Protein AF-A0A7G7BUP4-F1 (afdb_monomer_lite)

Radius of gyration: 15.03 Å; chains: 1; bounding box: 29×20×47 Å

Sequence (59 aa):
MGFRKVRLDLRETTRLTFTVPARDLSAWSGGGWNLVPGRYTVHAGRSSRDLPLQRVVTV

pLDDT: mean 95.57, std 2.78, range [79.62, 98.31]

InterPro domains:
  IPR013783 Immunoglobulin-like fold [G3DSA:2.60.40.10] (1-59)
  IPR026891 Fibronectin type III-like domain [PF14310] (2-48)
  IPR026891 Fibronectin type III-like domain [SM01217] (2-48)

Foldseek 3Di:
DDDDDDDADDVGDDDDDDDDDQQNQFDDDPNDTDRDWDKDKDFDDDDPVGTPDIDIDTD

Secondary structure (DSSP, 8-state):
---------TT----------GGGG-EEETTEEEPPPSEEEEEESSBTTB--EEEEEE-

Structure (mmCIF, N/CA/C/O backbone):
data_AF-A0A7G7BUP4-F1
#
_entry.id   AF-A0A7G7BUP4-F1
#
loop_
_atom_site.group_PDB
_atom_site.id
_atom_site.type_symbol
_atom_site.label_atom_id
_atom_site.label_alt_id
_atom_site.label_comp_id
_atom_site.label_asym_id
_atom_site.label_entity_id
_atom_site.label_seq_id
_atom_site.pdbx_PDB_ins_code
_atom_site.Cartn_x
_atom_site.Cartn_y
_atom_site.Cartn_z
_atom_site.occupancy
_atom_site.B_iso_or_equiv
_atom_site.auth_seq_id
_atom_site.auth_comp_id
_atom_site.auth_asym_id
_atom_site.auth_atom_id
_atom_site.pdbx_PDB_model_num
ATOM 1 N N . MET A 1 1 ? -1.869 -3.265 -5.294 1.00 79.62 1 ME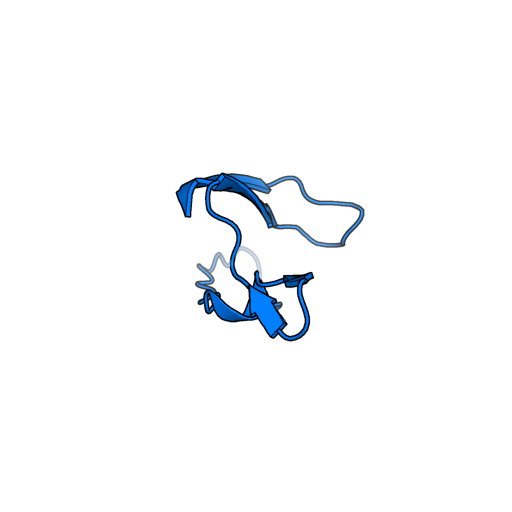T A N 1
ATOM 2 C CA . MET A 1 1 ? -2.528 -2.359 -4.305 1.00 79.62 1 MET A CA 1
ATOM 3 C C . MET A 1 1 ? -3.841 -2.997 -3.846 1.00 79.62 1 MET A C 1
ATOM 5 O O . MET A 1 1 ? -4.293 -3.903 -4.530 1.00 79.62 1 MET A O 1
ATOM 9 N N . GLY A 1 2 ? -4.472 -2.604 -2.728 1.00 91.56 2 GLY A N 1
ATOM 10 C CA . GLY A 1 2 ? -5.698 -3.300 -2.293 1.00 91.56 2 GLY A CA 1
ATOM 11 C C . GLY A 1 2 ? -6.432 -2.723 -1.081 1.00 91.56 2 GLY A C 1
ATOM 12 O O . GLY A 1 2 ? -5.954 -1.797 -0.433 1.00 91.56 2 GLY A O 1
ATOM 13 N N . PHE A 1 3 ? -7.598 -3.301 -0.776 1.00 95.69 3 PHE A N 1
ATOM 14 C CA . PHE A 1 3 ? -8.420 -2.986 0.396 1.00 95.69 3 PHE A CA 1
ATOM 15 C C . PHE A 1 3 ? -9.071 -4.257 0.955 1.00 95.69 3 PHE A C 1
ATOM 17 O O . PHE A 1 3 ? -9.185 -5.268 0.263 1.00 95.69 3 PHE A O 1
ATOM 24 N N . ARG A 1 4 ? -9.494 -4.223 2.222 1.00 96.25 4 ARG A N 1
ATOM 25 C CA . ARG A 1 4 ? -10.248 -5.318 2.846 1.00 96.25 4 ARG A CA 1
ATOM 26 C C . ARG A 1 4 ? -11.227 -4.763 3.858 1.00 96.25 4 ARG A C 1
ATOM 28 O O . ARG A 1 4 ? -10.839 -3.990 4.729 1.00 96.25 4 ARG A O 1
ATOM 35 N N . LYS A 1 5 ? -12.484 -5.185 3.756 1.00 95.62 5 LYS A N 1
ATOM 36 C CA . LYS A 1 5 ? -13.489 -4.901 4.776 1.00 95.62 5 LYS A CA 1
ATOM 37 C C . LYS A 1 5 ? -13.355 -5.931 5.892 1.00 95.62 5 LYS A C 1
ATOM 39 O O . LYS A 1 5 ? -13.290 -7.125 5.617 1.00 95.62 5 LYS A O 1
ATOM 44 N N . VAL A 1 6 ? -13.320 -5.462 7.130 1.00 96.12 6 VAL A N 1
ATOM 45 C CA . VAL A 1 6 ? -13.306 -6.308 8.326 1.00 96.12 6 VAL A CA 1
ATOM 46 C C . VAL A 1 6 ? -14.495 -5.962 9.203 1.00 96.12 6 VAL A C 1
ATOM 48 O O . VAL A 1 6 ? -14.963 -4.823 9.201 1.00 96.12 6 VAL A O 1
ATOM 51 N N . ARG A 1 7 ? -14.991 -6.956 9.931 1.00 97.25 7 ARG A N 1
ATOM 52 C CA . ARG A 1 7 ? -15.835 -6.746 11.104 1.00 97.25 7 ARG A CA 1
ATOM 53 C C . ARG A 1 7 ? -14.967 -7.044 12.316 1.00 97.25 7 ARG A C 1
ATOM 55 O O . ARG A 1 7 ? -14.169 -7.972 12.248 1.00 97.25 7 ARG A O 1
ATOM 62 N N . LEU A 1 8 ? -15.096 -6.215 13.338 1.00 97.19 8 LEU A N 1
ATOM 63 C CA . LEU A 1 8 ? -14.391 -6.346 14.602 1.00 97.19 8 LEU A CA 1
ATOM 64 C C . LEU A 1 8 ? -15.424 -6.203 15.706 1.00 97.19 8 LEU A C 1
ATOM 66 O O . LEU A 1 8 ? -16.285 -5.320 15.620 1.00 97.19 8 LEU A O 1
ATOM 70 N N . ASP A 1 9 ? -15.324 -7.050 16.717 1.00 98.25 9 ASP A N 1
ATOM 71 C CA . ASP A 1 9 ? -16.104 -6.899 17.933 1.00 98.25 9 ASP A CA 1
ATOM 72 C C . ASP A 1 9 ? -15.608 -5.699 18.752 1.00 98.25 9 ASP A C 1
ATOM 74 O O . ASP A 1 9 ? -14.564 -5.088 18.487 1.00 98.25 9 ASP A O 1
ATOM 78 N N . LEU A 1 10 ? -16.384 -5.311 19.766 1.00 97.44 10 LEU A N 1
ATOM 79 C CA . LEU A 1 10 ? -16.037 -4.178 20.617 1.00 97.44 10 LEU A CA 1
ATOM 80 C C . LEU A 1 10 ? -14.659 -4.401 21.262 1.00 97.44 10 LEU A C 1
ATOM 82 O O . LEU A 1 10 ? -14.467 -5.355 22.009 1.00 97.44 10 LEU A O 1
ATOM 86 N N . ARG A 1 11 ? -13.730 -3.465 21.016 1.00 97.25 11 ARG A N 1
ATOM 87 C CA . ARG A 1 11 ? -12.323 -3.491 21.479 1.00 97.25 11 ARG A CA 1
ATOM 88 C C . ARG A 1 11 ? -11.459 -4.592 20.854 1.00 97.25 11 ARG A C 1
ATOM 90 O O . ARG A 1 11 ? -10.305 -4.739 21.252 1.00 97.25 11 ARG A O 1
ATOM 97 N N . GLU A 1 12 ? -11.960 -5.320 19.860 1.00 98.31 12 GLU A N 1
ATOM 98 C CA . GLU A 1 12 ? -11.133 -6.250 19.101 1.00 98.31 12 GLU A CA 1
ATOM 99 C C . GLU A 1 12 ? -10.099 -5.484 18.261 1.00 98.31 12 GLU A C 1
ATOM 101 O O . GLU A 1 12 ? -10.372 -4.431 17.680 1.00 98.31 12 GLU A O 1
ATOM 106 N N . THR A 1 13 ? -8.885 -6.025 18.196 1.00 97.50 13 THR A N 1
ATOM 107 C CA . THR A 1 13 ? -7.824 -5.550 17.308 1.00 97.50 13 THR A CA 1
ATOM 108 C C . THR A 1 13 ? -7.366 -6.704 16.439 1.00 97.50 13 THR A C 1
ATOM 110 O O . THR A 1 13 ? -7.044 -7.776 16.944 1.00 97.50 13 THR A O 1
ATOM 113 N N . THR A 1 14 ? -7.268 -6.467 15.133 1.00 96.94 14 THR A N 1
ATOM 114 C CA . THR A 1 14 ? -6.759 -7.460 14.186 1.00 96.94 14 THR A CA 1
ATOM 115 C C . THR A 1 14 ? -5.585 -6.916 13.383 1.00 96.94 14 THR A C 1
ATOM 117 O O . THR A 1 14 ? -5.442 -5.705 13.194 1.00 96.94 14 THR A O 1
ATOM 120 N N . ARG A 1 15 ? -4.750 -7.822 12.868 1.00 97.12 15 ARG A N 1
ATOM 121 C CA . ARG A 1 15 ? -3.673 -7.497 11.931 1.00 97.12 15 ARG A CA 1
ATOM 122 C C . ARG A 1 15 ? -4.086 -7.888 10.520 1.00 97.12 15 ARG A C 1
ATOM 124 O O . ARG A 1 15 ? -4.436 -9.034 10.262 1.00 97.12 15 ARG A O 1
ATOM 131 N N . LEU A 1 16 ? -3.959 -6.946 9.591 1.00 95.81 16 LEU A N 1
ATOM 132 C CA . LEU A 1 16 ? -4.172 -7.188 8.169 1.00 95.81 16 LEU A CA 1
ATOM 133 C C . LEU A 1 16 ? -2.852 -7.174 7.407 1.00 95.81 16 LEU A C 1
ATOM 135 O O . LEU A 1 16 ? -2.048 -6.259 7.563 1.00 95.81 16 LEU A O 1
ATOM 139 N N . THR A 1 17 ? -2.678 -8.164 6.533 1.00 95.94 17 THR A N 1
ATOM 140 C CA . THR A 1 17 ? -1.521 -8.279 5.639 1.00 95.94 17 THR A CA 1
ATOM 141 C C . THR A 1 17 ? -1.974 -8.179 4.194 1.00 95.94 17 THR A C 1
ATOM 143 O O . THR A 1 17 ? -2.836 -8.946 3.764 1.00 95.94 17 THR A O 1
ATOM 146 N N . PHE A 1 18 ? -1.388 -7.258 3.436 1.00 94.62 18 PHE A N 1
ATOM 147 C CA . PHE A 1 18 ? -1.661 -7.078 2.013 1.00 94.62 18 PHE A CA 1
ATOM 148 C C . PHE A 1 18 ? -0.424 -7.452 1.206 1.00 94.62 18 PHE A C 1
ATOM 150 O O . PHE A 1 18 ? 0.657 -6.922 1.453 1.00 94.62 18 PHE A O 1
ATOM 157 N N . THR A 1 19 ? -0.598 -8.331 0.225 1.00 94.81 19 THR A N 1
ATOM 158 C CA . THR A 1 19 ? 0.434 -8.628 -0.770 1.00 94.81 19 THR A CA 1
ATOM 159 C C . THR A 1 19 ? 0.223 -7.709 -1.963 1.00 94.81 19 THR A C 1
ATOM 161 O O . THR A 1 19 ? -0.875 -7.658 -2.515 1.00 94.81 19 THR A O 1
ATOM 164 N N . VAL A 1 20 ? 1.263 -6.974 -2.355 1.00 93.19 20 VAL A N 1
ATOM 165 C CA . VAL A 1 20 ? 1.240 -6.109 -3.538 1.00 93.19 20 VAL A CA 1
ATOM 166 C C . VAL A 1 20 ? 2.211 -6.678 -4.570 1.00 93.19 20 VAL A C 1
ATOM 168 O O . VAL A 1 20 ? 3.420 -6.595 -4.359 1.00 93.19 20 VAL A O 1
ATOM 171 N N . PRO A 1 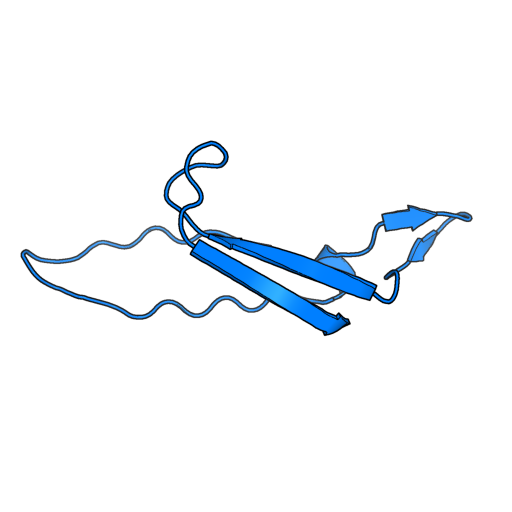21 ? 1.715 -7.274 -5.667 1.00 92.56 21 PRO A N 1
ATOM 172 C CA . PRO A 1 21 ? 2.562 -7.700 -6.773 1.00 92.56 21 PRO A CA 1
ATOM 173 C C . PRO A 1 21 ? 3.285 -6.504 -7.397 1.00 92.56 21 PRO A C 1
ATOM 175 O O . PRO A 1 21 ? 2.684 -5.450 -7.595 1.00 92.56 21 PRO A O 1
ATOM 178 N N . ALA A 1 22 ? 4.549 -6.677 -7.782 1.00 90.69 22 ALA A N 1
ATOM 179 C CA . ALA A 1 22 ? 5.334 -5.613 -8.412 1.00 90.69 22 ALA A CA 1
ATOM 180 C C . ALA A 1 22 ? 4.693 -5.089 -9.717 1.00 90.69 22 ALA A C 1
ATOM 182 O O . ALA A 1 22 ? 4.761 -3.902 -10.026 1.00 90.69 22 ALA A O 1
ATOM 183 N N . ARG A 1 23 ? 3.978 -5.956 -10.446 1.00 92.19 23 ARG A N 1
ATOM 184 C CA . ARG A 1 23 ? 3.215 -5.587 -11.647 1.00 92.19 23 ARG A CA 1
ATOM 185 C C . ARG A 1 23 ? 2.154 -4.510 -11.383 1.00 92.19 23 ARG A C 1
ATOM 187 O O . ARG A 1 23 ? 1.925 -3.681 -12.254 1.00 92.19 23 ARG A O 1
ATOM 194 N N . ASP A 1 24 ? 1.560 -4.474 -10.191 1.00 94.06 24 ASP A N 1
ATOM 195 C CA . ASP A 1 24 ? 0.568 -3.452 -9.819 1.00 94.06 24 ASP A CA 1
ATOM 19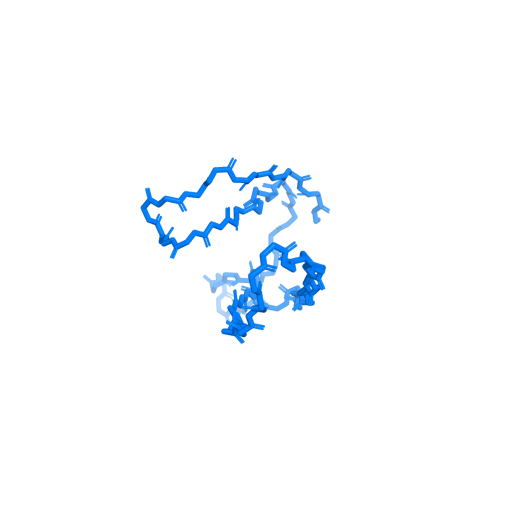6 C C . ASP A 1 24 ? 1.191 -2.059 -9.638 1.00 94.06 24 ASP A C 1
ATOM 198 O O . ASP A 1 24 ? 0.468 -1.069 -9.561 1.00 94.06 24 ASP A O 1
ATOM 202 N N . LEU A 1 25 ? 2.519 -1.983 -9.505 1.00 94.69 25 LEU A N 1
ATOM 203 C CA . LEU A 1 25 ? 3.278 -0.737 -9.362 1.00 94.69 25 LEU A CA 1
ATOM 204 C C . LEU A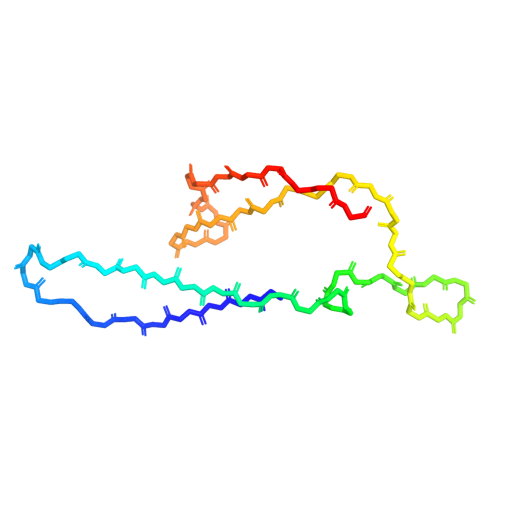 1 25 ? 3.870 -0.259 -10.693 1.00 94.69 25 LEU A C 1
ATOM 206 O O . LEU A 1 25 ? 4.547 0.768 -10.732 1.00 94.69 25 LEU A O 1
ATOM 210 N N . SER A 1 26 ? 3.669 -1.028 -11.764 1.00 95.88 26 SER A N 1
ATOM 211 C CA . SER A 1 26 ? 4.232 -0.733 -13.077 1.00 95.88 26 SER A CA 1
ATOM 212 C C . SER A 1 26 ? 3.453 0.380 -13.774 1.00 95.88 26 SER A C 1
ATOM 214 O O . SER A 1 26 ? 2.234 0.482 -13.647 1.00 95.88 26 SER A O 1
ATOM 216 N N . ALA A 1 27 ? 4.162 1.186 -14.557 1.00 95.56 27 ALA A N 1
ATOM 217 C CA . ALA A 1 27 ? 3.585 2.218 -15.407 1.00 95.56 27 ALA A CA 1
ATOM 218 C C . ALA A 1 27 ? 3.745 1.833 -16.881 1.00 95.56 27 ALA A C 1
ATOM 220 O O . ALA A 1 27 ? 4.701 1.151 -17.255 1.00 95.56 27 ALA A O 1
ATOM 221 N N . TRP A 1 28 ? 2.811 2.270 -17.726 1.00 94.75 28 TRP A N 1
ATOM 222 C CA . TRP A 1 28 ? 2.957 2.111 -19.169 1.00 94.75 28 TRP A CA 1
ATOM 223 C C . TRP A 1 28 ? 3.958 3.136 -19.706 1.00 94.75 28 TRP A C 1
ATOM 225 O O . TRP A 1 28 ? 3.745 4.343 -19.586 1.00 94.75 28 TRP A O 1
ATOM 235 N N . SER A 1 29 ? 5.047 2.665 -20.304 1.00 95.62 29 SER A N 1
ATOM 236 C CA . SER A 1 29 ? 6.078 3.501 -20.918 1.00 95.62 29 SER A CA 1
ATOM 237 C C . SER A 1 29 ? 6.780 2.738 -22.042 1.00 95.62 29 SER A C 1
ATOM 239 O O . SER A 1 29 ? 6.902 1.518 -21.992 1.00 95.62 29 SER A O 1
ATOM 241 N N . GLY A 1 30 ? 7.209 3.433 -23.100 1.00 92.19 30 GLY A N 1
ATOM 242 C CA . GLY A 1 30 ? 7.979 2.806 -24.186 1.00 92.19 30 GLY A CA 1
ATOM 243 C C . GLY A 1 30 ? 7.283 1.628 -24.888 1.00 92.19 30 GLY A C 1
ATOM 244 O O . GLY A 1 30 ? 7.958 0.741 -25.392 1.00 92.19 30 GLY A O 1
ATOM 245 N N . GLY A 1 31 ? 5.945 1.591 -24.894 1.00 96.62 31 GLY A N 1
ATOM 246 C CA . GLY A 1 31 ? 5.172 0.508 -25.513 1.00 96.62 31 GLY A CA 1
ATOM 247 C C . GLY A 1 31 ? 4.994 -0.746 -24.649 1.00 96.62 31 GLY A C 1
ATOM 248 O O . GLY A 1 31 ? 4.554 -1.768 -25.171 1.00 96.62 31 GLY A O 1
ATOM 249 N N . GLY A 1 32 ? 5.305 -0.688 -23.349 1.00 96.50 32 GLY A N 1
ATOM 250 C CA . GLY A 1 32 ? 5.120 -1.805 -22.422 1.00 96.50 32 GLY A CA 1
ATOM 251 C C . GLY A 1 32 ? 4.843 -1.377 -20.980 1.00 96.50 32 GLY A C 1
ATOM 252 O O . GLY A 1 32 ? 4.920 -0.201 -20.628 1.00 96.50 32 GLY A O 1
ATOM 253 N N . TRP A 1 33 ? 4.518 -2.351 -20.127 1.00 96.56 33 TRP A N 1
ATOM 254 C CA . TRP A 1 33 ? 4.430 -2.157 -18.677 1.00 96.56 33 TRP A CA 1
ATOM 255 C C . TRP A 1 33 ? 5.816 -2.292 -18.057 1.00 96.56 33 TRP A C 1
ATOM 257 O O . TRP A 1 33 ? 6.414 -3.362 -18.131 1.00 96.56 33 TRP A O 1
ATOM 267 N N . ASN A 1 34 ? 6.298 -1.232 -17.414 1.00 96.75 34 ASN A N 1
ATOM 268 C CA . ASN A 1 34 ? 7.609 -1.202 -16.780 1.00 96.75 34 ASN A CA 1
ATOM 269 C C . ASN A 1 34 ? 7.479 -0.877 -15.293 1.00 96.75 34 ASN A C 1
ATOM 271 O O . ASN A 1 34 ? 6.814 0.088 -14.907 1.00 96.75 34 ASN A O 1
ATOM 275 N N . LEU A 1 35 ? 8.149 -1.667 -14.459 1.00 95.75 35 LEU A N 1
ATOM 276 C CA . LEU A 1 35 ? 8.380 -1.318 -13.065 1.00 95.75 35 LEU A CA 1
ATOM 277 C C . LEU A 1 35 ? 9.575 -0.372 -12.992 1.00 95.75 35 LEU A C 1
ATOM 279 O O . LEU A 1 35 ? 10.651 -0.704 -13.483 1.00 95.75 35 LEU A O 1
ATOM 283 N N . VAL A 1 36 ? 9.386 0.795 -12.385 1.00 94.81 36 VAL A N 1
ATOM 284 C CA . VAL A 1 36 ? 10.444 1.799 -12.260 1.00 94.81 36 VAL A CA 1
ATOM 285 C C . VAL A 1 36 ? 11.170 1.585 -10.929 1.00 94.81 36 VAL A C 1
ATOM 287 O O . VAL A 1 36 ? 10.522 1.666 -9.889 1.00 94.81 36 VAL A O 1
ATOM 290 N N . PRO A 1 37 ? 12.489 1.324 -10.915 1.00 95.44 37 PRO A N 1
ATOM 291 C CA . PRO A 1 37 ? 13.236 1.229 -9.665 1.00 95.44 37 PRO A CA 1
ATOM 292 C C . PRO A 1 37 ? 13.204 2.551 -8.897 1.00 95.44 37 PRO A C 1
ATOM 294 O O . PRO A 1 37 ? 13.297 3.630 -9.490 1.00 95.44 37 PRO A O 1
ATOM 297 N N . GLY A 1 38 ? 13.102 2.484 -7.574 1.00 95.75 38 GLY A N 1
ATOM 298 C CA . GLY A 1 38 ? 13.103 3.678 -6.743 1.00 95.75 38 GLY A CA 1
ATOM 299 C C . GLY A 1 38 ? 12.393 3.529 -5.407 1.00 95.75 38 GLY A C 1
ATOM 300 O O . GLY A 1 38 ? 12.106 2.440 -4.913 1.00 95.75 38 GLY A O 1
ATOM 301 N N . ARG A 1 39 ? 12.129 4.677 -4.783 1.00 97.50 39 ARG A N 1
ATOM 302 C CA . ARG A 1 39 ? 11.452 4.754 -3.487 1.00 97.50 39 ARG A CA 1
ATOM 303 C C . ARG A 1 39 ? 9.959 4.960 -3.693 1.00 97.50 39 ARG A C 1
ATOM 305 O O . ARG A 1 39 ? 9.542 5.968 -4.253 1.00 97.50 39 ARG A O 1
ATOM 312 N N . TYR A 1 40 ? 9.172 4.043 -3.154 1.00 96.12 40 TYR A N 1
ATOM 313 C CA . TYR A 1 40 ? 7.718 4.093 -3.149 1.00 96.12 40 TYR A CA 1
ATOM 314 C C . TYR A 1 40 ? 7.217 4.359 -1.731 1.00 96.12 40 TYR A C 1
ATOM 316 O O . TYR A 1 40 ? 7.621 3.680 -0.785 1.00 96.12 40 TYR A O 1
ATOM 324 N N . THR A 1 41 ? 6.307 5.319 -1.570 1.00 97.06 41 THR A N 1
ATOM 325 C CA . THR A 1 41 ? 5.606 5.527 -0.296 1.00 97.06 41 THR A CA 1
ATOM 326 C C . THR A 1 41 ? 4.303 4.741 -0.307 1.00 97.06 41 THR A C 1
ATOM 328 O O . THR A 1 41 ? 3.403 4.999 -1.103 1.00 97.06 41 THR A O 1
ATOM 331 N N . VAL A 1 42 ? 4.197 3.769 0.591 1.00 96.00 42 VAL A N 1
ATOM 332 C CA . VAL A 1 42 ? 2.970 3.018 0.840 1.00 96.00 42 VAL A CA 1
ATOM 333 C C . VAL A 1 42 ? 2.164 3.765 1.889 1.00 96.00 42 VAL A C 1
ATOM 335 O O . VAL A 1 42 ? 2.643 3.969 3.002 1.00 96.00 42 VAL A O 1
ATOM 338 N N . HIS A 1 43 ? 0.935 4.131 1.541 1.00 97.56 43 HIS A N 1
ATOM 339 C CA . HIS A 1 43 ? -0.019 4.767 2.442 1.00 97.56 43 HIS A CA 1
ATOM 340 C C . HIS A 1 43 ? -1.146 3.799 2.812 1.00 97.56 43 HIS A C 1
ATOM 342 O O . HIS A 1 43 ? -1.586 3.005 1.980 1.00 97.56 43 HIS A O 1
ATOM 348 N N . ALA A 1 44 ? -1.643 3.882 4.047 1.00 97.25 44 ALA A N 1
ATOM 349 C CA . ALA A 1 44 ? -2.808 3.126 4.495 1.00 97.25 44 ALA A CA 1
ATOM 350 C C . ALA A 1 44 ? -3.699 3.976 5.407 1.00 97.25 44 ALA A C 1
ATOM 352 O O . ALA A 1 44 ? -3.225 4.766 6.224 1.00 97.25 44 ALA A O 1
ATOM 353 N N . GLY A 1 45 ? -5.010 3.795 5.274 1.00 96.50 45 GLY A N 1
ATOM 354 C CA . GLY A 1 45 ? -5.987 4.568 6.022 1.00 96.50 45 GLY A CA 1
ATOM 355 C C . GLY A 1 45 ? -7.419 4.191 5.687 1.00 96.50 45 GLY A C 1
ATOM 356 O O . GLY A 1 45 ? -7.681 3.144 5.094 1.00 96.50 45 GLY A O 1
ATOM 357 N N . ARG A 1 46 ? -8.350 5.042 6.113 1.00 95.38 46 ARG A N 1
ATOM 358 C CA . ARG A 1 46 ? -9.795 4.777 6.029 1.00 95.38 46 ARG A CA 1
ATOM 359 C C . ARG A 1 46 ? -10.404 5.303 4.734 1.00 95.38 46 ARG A C 1
ATOM 361 O O . ARG A 1 46 ? -11.448 4.819 4.309 1.00 95.38 46 ARG A O 1
ATOM 368 N N . SER A 1 47 ? -9.755 6.280 4.105 1.00 95.88 47 SER A N 1
ATOM 369 C CA . SER A 1 47 ? -10.130 6.813 2.796 1.00 95.88 47 SER A CA 1
ATOM 370 C C . SER A 1 47 ? -8.892 7.321 2.061 1.00 95.88 47 SER A C 1
ATOM 372 O O . SER A 1 47 ? -7.867 7.576 2.682 1.00 95.88 47 SER A O 1
ATOM 374 N N . SER A 1 48 ? -8.982 7.543 0.750 1.00 95.75 48 SER A N 1
ATOM 375 C CA . SER A 1 48 ? -7.879 8.147 -0.013 1.00 95.75 48 SER A CA 1
ATOM 376 C C . SER A 1 48 ? -7.520 9.569 0.437 1.00 95.75 48 SER A C 1
ATOM 378 O O . SER A 1 48 ? -6.426 10.036 0.139 1.00 95.75 48 SER A O 1
ATOM 380 N N . ARG A 1 49 ? -8.420 10.251 1.160 1.00 97.50 49 ARG A N 1
ATOM 381 C CA . ARG A 1 49 ? -8.185 11.578 1.752 1.00 97.50 49 ARG A CA 1
ATOM 382 C C . ARG A 1 49 ? -7.703 11.512 3.209 1.00 97.50 49 ARG A C 1
ATOM 384 O O . ARG A 1 49 ? -7.306 12.535 3.746 1.00 97.50 49 ARG A O 1
ATOM 391 N N . ASP A 1 50 ? -7.749 10.338 3.840 1.00 97.75 50 ASP A N 1
ATOM 392 C CA . ASP A 1 50 ? -7.402 10.106 5.249 1.00 97.75 50 ASP A CA 1
ATOM 393 C C . ASP A 1 50 ? -6.483 8.879 5.363 1.00 97.75 50 ASP A C 1
ATOM 395 O O . ASP A 1 50 ? -6.942 7.738 5.505 1.00 97.75 50 ASP A O 1
ATOM 399 N N . LEU A 1 51 ? -5.176 9.135 5.242 1.00 97.31 51 LEU A N 1
ATOM 400 C CA . LEU A 1 51 ? -4.098 8.143 5.170 1.00 97.31 51 LEU A CA 1
ATOM 4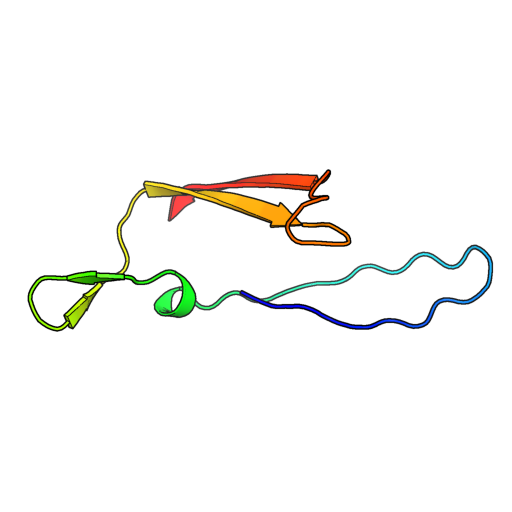01 C C . LEU A 1 51 ? -3.039 8.389 6.266 1.00 97.31 51 LEU A C 1
ATOM 403 O O . LEU A 1 51 ? -1.926 8.819 5.959 1.00 97.31 51 LEU A O 1
ATOM 407 N N . PRO A 1 52 ? -3.356 8.137 7.550 1.00 97.69 52 PRO A N 1
ATOM 408 C CA . PRO A 1 52 ? -2.469 8.469 8.667 1.00 97.69 52 PRO A CA 1
ATOM 409 C C . PRO A 1 52 ? -1.228 7.570 8.760 1.00 97.69 52 PRO A C 1
ATOM 411 O O . PRO A 1 52 ? -0.259 7.929 9.426 1.00 97.69 52 PRO A O 1
ATOM 414 N N . LEU A 1 53 ? -1.242 6.394 8.123 1.00 97.75 53 LEU A N 1
ATOM 415 C CA . LEU A 1 53 ? -0.106 5.477 8.114 1.00 97.75 53 LEU A CA 1
ATOM 416 C C . LEU A 1 53 ? 0.657 5.611 6.802 1.00 97.75 53 LEU A C 1
ATOM 418 O O . LEU A 1 53 ? 0.066 5.567 5.722 1.00 97.75 53 LEU A O 1
ATOM 422 N N . GLN A 1 54 ? 1.981 5.694 6.899 1.00 97.69 54 GLN A N 1
ATOM 423 C CA . GLN A 1 54 ? 2.861 5.677 5.740 1.00 97.69 54 GLN A CA 1
ATOM 424 C C . GLN A 1 54 ? 4.153 4.919 6.020 1.00 97.69 54 GLN A C 1
ATOM 426 O O . GLN A 1 54 ? 4.647 4.890 7.149 1.00 97.69 54 GLN A O 1
ATOM 431 N N . ARG A 1 55 ? 4.723 4.329 4.971 1.00 97.25 55 ARG A N 1
ATOM 432 C CA . ARG A 1 55 ? 6.055 3.731 5.007 1.00 97.25 55 ARG A CA 1
ATOM 433 C C . ARG A 1 55 ? 6.708 3.798 3.638 1.00 97.25 55 ARG A C 1
ATOM 435 O O . ARG A 1 55 ? 6.064 3.535 2.631 1.00 97.25 55 ARG A O 1
ATOM 442 N N . VAL A 1 56 ? 7.999 4.102 3.611 1.00 97.62 56 VAL A N 1
ATOM 443 C CA . VAL A 1 56 ? 8.800 4.048 2.386 1.00 97.62 56 VAL A CA 1
ATOM 444 C C . VAL A 1 56 ? 9.342 2.635 2.185 1.00 97.62 56 VAL A C 1
ATOM 446 O O . VAL A 1 56 ? 9.826 2.014 3.133 1.00 97.62 56 VAL A O 1
ATOM 449 N N . VAL A 1 57 ? 9.270 2.151 0.949 1.00 94.75 57 VAL A N 1
ATOM 450 C CA . VAL A 1 57 ? 9.838 0.883 0.485 1.00 94.75 57 VAL A CA 1
ATOM 451 C C . VAL A 1 57 ? 10.688 1.164 -0.753 1.00 94.75 57 VAL A C 1
ATOM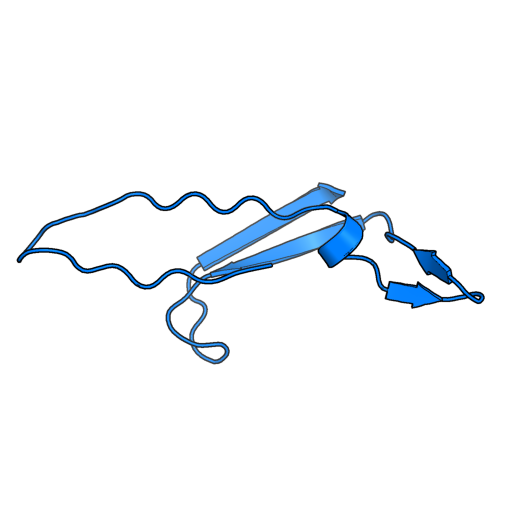 453 O O . VAL A 1 57 ? 10.319 1.999 -1.577 1.00 94.75 57 VAL A O 1
ATOM 456 N N . THR A 1 58 ? 11.827 0.490 -0.870 1.00 95.44 58 THR A N 1
ATOM 457 C CA . THR A 1 58 ? 12.670 0.547 -2.069 1.00 95.44 58 THR A CA 1
ATOM 458 C C . THR A 1 58 ? 12.361 -0.658 -2.941 1.00 95.44 58 THR A C 1
ATOM 460 O O . THR A 1 58 ? 12.302 -1.779 -2.431 1.00 95.44 58 THR A O 1
ATOM 463 N N . VAL A 1 59 ? 12.149 -0.399 -4.226 1.00 90.06 59 VAL A N 1
ATOM 464 C CA . VAL A 1 59 ? 11.917 -1.388 -5.281 1.00 90.06 59 VAL A CA 1
ATOM 465 C C . VAL A 1 59 ? 13.037 -1.289 -6.301 1.00 90.06 59 VAL A C 1
ATOM 467 O O . VAL A 1 59 ? 13.439 -0.142 -6.607 1.00 90.06 59 VAL A O 1
#

Organism: NCBI:txid67296